Protein AF-T0ZJI6-F1 (afdb_monomer)

Solvent-accessible surface area (backbone atoms only — not comparable to full-atom values): 5044 Å² total; per-residue (Å²): 131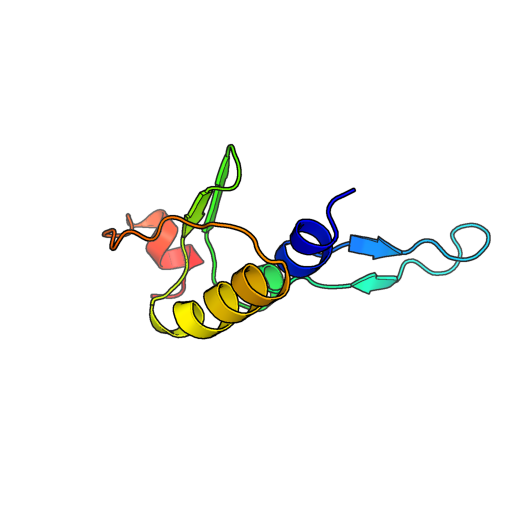,65,68,61,56,39,50,43,66,23,44,77,46,80,53,73,94,76,76,46,82,50,72,44,81,7,56,52,77,75,43,52,45,49,80,53,75,96,82,44,69,47,66,48,79,92,52,44,62,64,53,50,53,56,39,52,75,69,73,50,90,80,87,85,79,92,78,84,73,54,81,68,51,28,62,54,49,71,102

Organism: NCBI:txid410659

Foldseek 3Di:
DDPLCCQAAWDWDQDPPNPDTDTDGHPCNVAQKDDDPPGDIDGDPVCVVVSVVSCVVSVHDDDDDDDDDDPVSCVSNVD

Mean predicted aligned error: 6.39 Å

Radius of gyration: 14.51 Å; Cα contacts (8 Å, |Δi|>4): 76; chains: 1; bounding box: 46×22×28 Å

Sequence (79 aa):
MNSLFRKLYGYDTHSNYNQYNKRKKGLLEEIPSVRYEKGIIMIRETDLEKVNSLISEYGADCRIWKVIPGKEEMKLLKL

Secondary structure (DSSP, 8-state):
--HHHHHHHEEEEEETTTTEEEEEEPHHHHS-EEE-GGG-EEE-GGGHHHHHHHHHHTT-----------HHHHHHHT-

pLDDT: mean 84.04, std 10.88, range [47.47, 93.31]

Nearest PDB structures (foldseek):
  3fry-assembly1_B  TM=5.049E-01  e=4.294E+00  Archaeoglo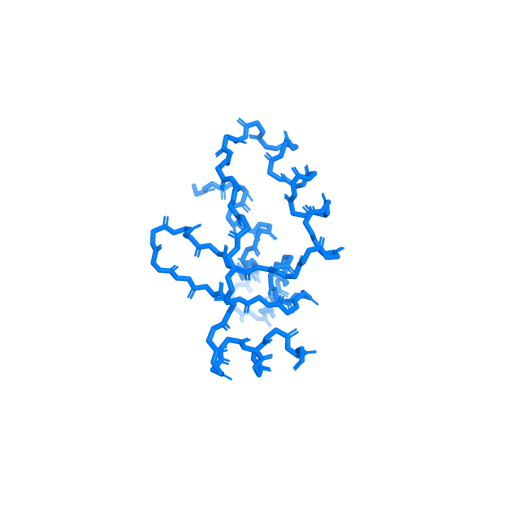bus fulgidus

Structure (mmCIF, N/CA/C/O backbone):
data_AF-T0ZJI6-F1
#
_entry.id   AF-T0ZJI6-F1
#
loop_
_atom_site.group_PDB
_atom_site.id
_atom_site.type_symbol
_atom_site.label_atom_id
_atom_site.label_alt_id
_atom_site.label_comp_id
_atom_site.label_asym_id
_atom_site.label_entity_id
_atom_site.label_seq_id
_atom_site.pdbx_PDB_ins_code
_atom_site.Cartn_x
_atom_site.Cartn_y
_atom_site.Cartn_z
_atom_site.occupancy
_atom_site.B_iso_or_equiv
_atom_site.auth_seq_id
_atom_site.auth_comp_id
_atom_site.auth_asym_id
_atom_site.auth_atom_id
_atom_site.pdbx_PDB_model_nu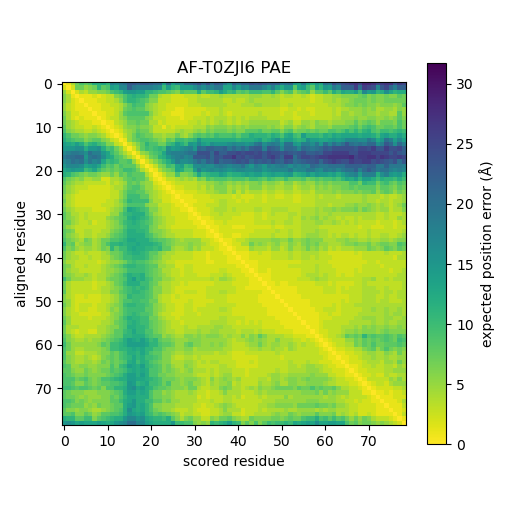m
ATOM 1 N N . MET A 1 1 ? 17.225 -7.864 -8.260 1.00 47.47 1 MET A N 1
ATOM 2 C CA . MET A 1 1 ? 16.235 -7.586 -7.192 1.00 47.47 1 MET A CA 1
ATOM 3 C C . MET A 1 1 ? 15.566 -6.257 -7.527 1.00 47.47 1 MET A C 1
ATOM 5 O O . MET A 1 1 ? 16.266 -5.252 -7.515 1.00 47.47 1 MET A O 1
ATOM 9 N N . ASN A 1 2 ? 14.287 -6.254 -7.921 1.00 66.19 2 ASN A N 1
ATOM 10 C CA . ASN A 1 2 ? 13.601 -5.072 -8.473 1.00 66.19 2 ASN A CA 1
ATOM 11 C C . ASN A 1 2 ? 13.690 -3.862 -7.528 1.00 66.19 2 ASN A C 1
ATOM 13 O O . ASN A 1 2 ? 13.280 -3.932 -6.367 1.00 66.19 2 ASN A O 1
ATOM 17 N N . SER A 1 3 ? 14.232 -2.757 -8.036 1.00 82.62 3 SER A N 1
ATOM 18 C CA . SER A 1 3 ? 14.434 -1.492 -7.319 1.00 82.62 3 SER A CA 1
ATOM 19 C C . SER A 1 3 ? 13.126 -0.909 -6.762 1.00 82.62 3 SER A C 1
ATOM 21 O O . SER A 1 3 ? 13.129 -0.374 -5.652 1.00 82.62 3 SER A O 1
ATOM 23 N N . LEU A 1 4 ? 12.003 -1.137 -7.452 1.00 85.06 4 LEU A N 1
ATOM 24 C CA . LEU A 1 4 ? 10.657 -0.775 -7.001 1.00 85.06 4 LEU A CA 1
ATOM 25 C C . LEU A 1 4 ? 10.292 -1.417 -5.654 1.00 85.06 4 LEU A C 1
ATOM 27 O O . LEU A 1 4 ? 9.908 -0.711 -4.726 1.00 85.06 4 LEU A O 1
ATOM 31 N N . PHE A 1 5 ? 10.459 -2.737 -5.493 1.00 85.06 5 PHE A N 1
ATOM 32 C CA . PHE A 1 5 ? 10.087 -3.416 -4.241 1.00 85.06 5 PHE A CA 1
ATOM 33 C C . PHE A 1 5 ? 10.930 -2.948 -3.056 1.00 85.06 5 PHE A C 1
ATOM 35 O O . PHE A 1 5 ? 10.417 -2.856 -1.946 1.00 85.06 5 PHE A O 1
ATOM 42 N N . ARG A 1 6 ? 12.198 -2.583 -3.281 1.00 87.25 6 ARG A N 1
ATOM 43 C CA . ARG A 1 6 ? 13.048 -1.999 -2.231 1.00 87.25 6 ARG A CA 1
ATOM 44 C C . ARG A 1 6 ? 12.533 -0.640 -1.762 1.00 87.25 6 ARG A C 1
ATOM 46 O O . ARG A 1 6 ? 12.599 -0.348 -0.575 1.00 87.25 6 ARG A O 1
ATOM 53 N N . LYS A 1 7 ? 12.016 0.191 -2.669 1.00 87.75 7 LYS A N 1
ATOM 54 C CA . LYS A 1 7 ? 11.399 1.481 -2.322 1.00 87.75 7 LYS A CA 1
ATOM 55 C C . LYS A 1 7 ? 10.006 1.326 -1.718 1.00 87.75 7 LYS A C 1
ATOM 57 O O . LYS A 1 7 ? 9.659 2.064 -0.804 1.00 87.75 7 LYS A O 1
ATOM 62 N N . LEU A 1 8 ? 9.229 0.360 -2.196 1.00 87.94 8 LEU A N 1
ATOM 63 C CA . LEU A 1 8 ? 7.868 0.108 -1.733 1.00 87.94 8 LEU A CA 1
ATOM 64 C C . LEU A 1 8 ? 7.860 -0.529 -0.333 1.00 87.94 8 LEU A C 1
ATOM 66 O O . LEU A 1 8 ? 7.103 -0.108 0.536 1.00 87.94 8 LEU A O 1
ATOM 70 N N . TYR A 1 9 ? 8.718 -1.526 -0.107 1.00 87.75 9 TYR A N 1
ATOM 71 C CA . TYR A 1 9 ? 8.730 -2.353 1.104 1.00 87.75 9 TYR A CA 1
ATOM 72 C C . TYR A 1 9 ? 9.872 -2.038 2.065 1.00 87.75 9 TYR A C 1
ATOM 74 O O . TYR A 1 9 ? 9.812 -2.453 3.215 1.00 87.75 9 TYR A O 1
ATOM 82 N N . GLY A 1 10 ? 10.892 -1.320 1.604 1.00 86.88 10 GLY A N 1
ATOM 83 C CA . GLY A 1 10 ? 12.117 -1.098 2.354 1.00 86.88 10 GLY A CA 1
ATOM 84 C C . GLY A 1 10 ? 13.157 -2.169 2.058 1.00 86.88 10 GLY A C 1
ATOM 85 O O . GLY A 1 10 ? 12.892 -3.189 1.414 1.00 86.88 10 GLY A O 1
ATOM 86 N N . TYR A 1 11 ? 14.382 -1.908 2.497 1.00 86.12 11 TYR A N 1
ATOM 87 C CA . TYR A 1 11 ? 15.476 -2.861 2.393 1.00 86.12 11 TYR A CA 1
ATOM 88 C C . TYR A 1 11 ? 16.531 -2.600 3.460 1.00 86.12 11 TYR A C 1
ATOM 90 O O . TYR A 1 11 ? 16.797 -1.457 3.848 1.00 86.12 11 TYR A O 1
ATOM 98 N N . ASP A 1 12 ? 17.162 -3.681 3.897 1.00 81.00 12 ASP A N 1
ATOM 99 C CA . ASP A 1 12 ? 18.311 -3.618 4.783 1.00 81.00 12 ASP A CA 1
ATOM 100 C C . ASP A 1 12 ? 19.579 -3.444 3.947 1.00 81.00 12 ASP A C 1
ATOM 102 O O . ASP A 1 12 ? 19.770 -4.089 2.911 1.00 81.00 12 ASP A O 1
ATOM 106 N N . THR A 1 13 ? 20.431 -2.511 4.368 1.00 73.88 13 THR A N 1
ATOM 107 C CA . THR A 1 13 ? 21.755 -2.325 3.772 1.00 73.88 13 THR A CA 1
ATOM 108 C C . THR A 1 13 ? 22.794 -2.821 4.762 1.00 73.88 13 THR A C 1
ATOM 110 O O . THR A 1 13 ? 22.852 -2.325 5.888 1.00 73.88 13 THR A O 1
ATOM 113 N N . HIS A 1 14 ? 23.614 -3.777 4.329 1.00 67.19 14 HIS A N 1
ATOM 114 C CA . HIS A 1 14 ? 24.762 -4.260 5.085 1.00 67.19 14 HIS A CA 1
ATOM 115 C C . HIS A 1 14 ? 26.026 -3.643 4.488 1.00 67.19 14 HIS A C 1
ATOM 117 O O . HIS A 1 14 ? 26.354 -3.895 3.329 1.00 67.19 14 HIS A O 1
ATOM 123 N N . SER A 1 15 ? 26.731 -2.837 5.278 1.00 57.81 15 SER A N 1
ATOM 124 C CA . SER A 1 15 ? 28.013 -2.237 4.898 1.00 57.81 15 SER A CA 1
ATOM 125 C C . SER A 1 15 ? 29.063 -2.614 5.943 1.00 57.81 15 SER A C 1
ATOM 127 O O . SER A 1 15 ? 28.806 -2.431 7.128 1.00 57.81 15 SER A O 1
ATOM 129 N N . ASN A 1 16 ? 30.214 -3.137 5.495 1.00 52.81 16 ASN A N 1
ATOM 130 C CA . ASN A 1 16 ? 31.372 -3.596 6.284 1.00 52.81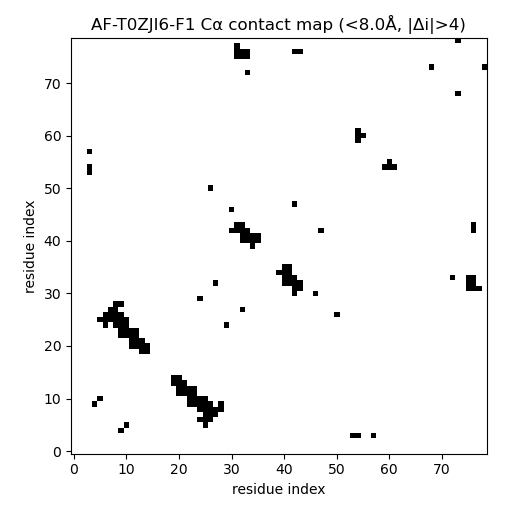 16 ASN A CA 1
ATOM 131 C C . ASN A 1 16 ? 31.052 -4.483 7.504 1.00 52.81 16 ASN A C 1
ATOM 133 O O . ASN A 1 16 ? 30.664 -3.999 8.564 1.00 52.81 16 ASN A O 1
ATOM 137 N N . TYR A 1 17 ? 31.302 -5.792 7.370 1.00 60.69 17 TYR A N 1
ATOM 138 C CA . TYR A 1 17 ? 31.398 -6.733 8.500 1.00 60.69 17 TYR A CA 1
ATOM 139 C C . TYR A 1 17 ? 30.239 -6.655 9.519 1.00 60.69 17 TYR A C 1
ATOM 141 O O . TYR A 1 17 ? 30.431 -6.834 10.717 1.00 60.69 17 TYR A O 1
ATOM 149 N N . ASN A 1 18 ? 29.015 -6.403 9.038 1.00 57.16 18 ASN A N 1
ATOM 150 C CA . ASN A 1 18 ? 27.783 -6.425 9.836 1.00 57.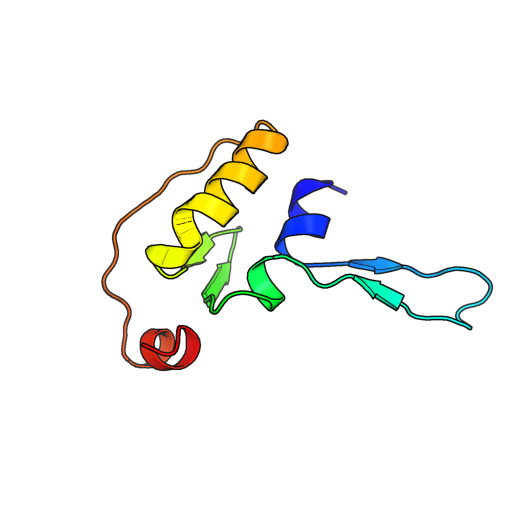16 18 ASN A CA 1
ATOM 151 C C . ASN A 1 18 ? 27.729 -5.410 11.001 1.00 57.16 18 ASN A C 1
ATOM 153 O O . ASN A 1 18 ? 26.891 -5.542 11.890 1.00 57.16 18 ASN A O 1
ATOM 157 N N . GLN A 1 19 ? 28.609 -4.401 11.008 1.00 55.72 19 GLN A N 1
ATOM 158 C CA . GLN A 1 19 ? 28.748 -3.479 12.142 1.00 55.72 19 GLN A CA 1
ATOM 159 C C . GLN A 1 19 ? 27.700 -2.352 12.130 1.00 55.72 19 GLN A C 1
ATOM 161 O O . GLN A 1 19 ? 27.413 -1.761 13.168 1.00 55.72 19 GLN A O 1
ATOM 166 N N . TYR A 1 20 ? 27.079 -2.088 10.973 1.00 55.50 20 TYR A N 1
ATOM 167 C CA . TYR A 1 20 ? 26.046 -1.063 10.815 1.00 55.50 20 TYR A CA 1
ATOM 168 C C . TYR A 1 20 ? 24.870 -1.582 9.984 1.00 55.50 20 TYR A C 1
ATOM 170 O O . TYR A 1 20 ? 24.888 -1.535 8.755 1.00 55.50 20 TYR A O 1
ATOM 178 N N . ASN A 1 21 ? 23.814 -2.028 10.665 1.00 59.03 21 ASN A N 1
ATOM 179 C CA . ASN A 1 21 ? 22.537 -2.345 10.029 1.00 59.03 21 ASN A CA 1
ATOM 180 C C . ASN A 1 21 ? 21.715 -1.058 9.910 1.00 59.03 21 ASN A C 1
ATOM 182 O O . ASN A 1 21 ? 21.115 -0.600 10.883 1.00 59.03 21 ASN A O 1
ATOM 186 N N . LYS A 1 22 ? 21.692 -0.450 8.720 1.00 70.25 22 LYS A N 1
ATOM 187 C CA . LYS A 1 22 ? 20.770 0.654 8.420 1.00 70.25 22 LYS A CA 1
ATOM 188 C C . LYS A 1 22 ? 19.619 0.128 7.571 1.00 70.25 2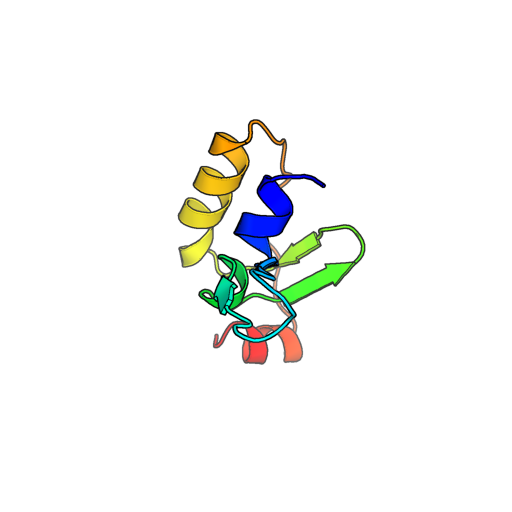2 LYS A C 1
ATOM 190 O O . LYS A 1 22 ? 19.790 -0.143 6.381 1.00 70.25 22 LYS A O 1
ATOM 195 N N . ARG A 1 23 ? 18.439 0.018 8.186 1.00 78.25 23 ARG A N 1
ATOM 196 C CA . ARG A 1 23 ? 17.192 -0.268 7.475 1.00 78.25 23 ARG A CA 1
ATOM 197 C C . ARG A 1 23 ? 16.689 1.000 6.802 1.00 78.25 23 ARG A C 1
ATOM 199 O O . ARG A 1 23 ? 16.413 1.995 7.474 1.00 78.25 23 ARG A O 1
ATOM 206 N N . LYS A 1 24 ? 16.555 0.973 5.476 1.00 84.00 24 LYS A N 1
ATOM 207 C CA . LYS A 1 24 ? 15.785 1.992 4.761 1.00 84.00 24 LYS A CA 1
ATOM 208 C C . LYS A 1 24 ? 14.324 1.569 4.754 1.00 84.00 24 LYS A C 1
ATOM 210 O O . LYS A 1 24 ? 13.990 0.544 4.162 1.00 84.00 24 LYS A O 1
ATOM 215 N N . LYS A 1 25 ? 13.478 2.375 5.399 1.00 86.12 25 LYS A N 1
ATOM 216 C CA . LYS A 1 25 ? 12.022 2.211 5.367 1.00 86.12 25 LYS A CA 1
ATOM 217 C C . LYS A 1 25 ? 11.509 2.359 3.937 1.00 86.12 25 LYS A C 1
ATOM 219 O O . LYS A 1 25 ? 12.025 3.178 3.173 1.00 86.12 25 LYS A O 1
ATOM 224 N N . GLY A 1 26 ? 10.533 1.532 3.583 1.00 88.50 26 GLY A N 1
ATOM 225 C CA . GLY A 1 26 ? 9.790 1.665 2.335 1.00 88.50 26 GLY A CA 1
ATOM 226 C C . GLY A 1 26 ? 8.550 2.524 2.511 1.00 88.50 26 GLY A C 1
ATOM 227 O O . GLY A 1 26 ? 8.081 2.710 3.631 1.00 88.50 26 GLY A O 1
ATOM 228 N N . LEU A 1 27 ? 7.976 2.969 1.396 1.00 89.75 27 LEU A N 1
ATOM 229 C CA . LEU A 1 27 ? 6.780 3.811 1.388 1.00 89.75 27 LEU A CA 1
ATOM 230 C C . LEU A 1 27 ? 5.626 3.196 2.200 1.00 89.75 27 LEU A C 1
ATOM 232 O O . LEU A 1 27 ? 4.973 3.897 2.966 1.00 89.75 2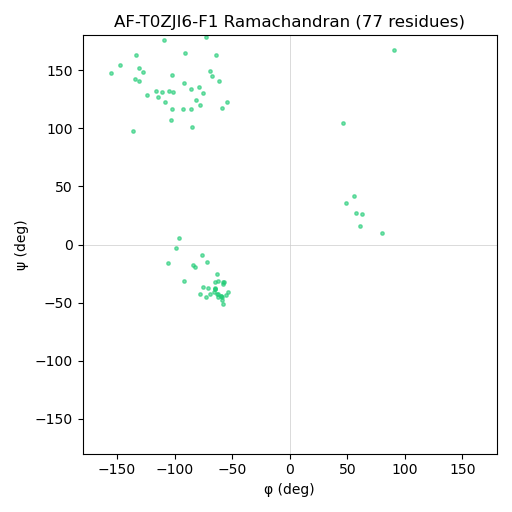7 LEU A O 1
ATOM 236 N N . LEU A 1 28 ? 5.411 1.879 2.095 1.00 90.00 28 LEU A N 1
ATOM 237 C CA . LEU A 1 28 ? 4.340 1.177 2.816 1.00 90.00 28 LEU A CA 1
ATOM 238 C C . LEU A 1 28 ? 4.577 1.036 4.326 1.00 90.00 28 LEU A C 1
ATOM 240 O O . LEU A 1 28 ? 3.640 0.708 5.045 1.00 90.00 28 LEU A O 1
ATOM 244 N N . GLU A 1 29 ? 5.803 1.255 4.811 1.00 87.62 29 GLU A N 1
ATOM 245 C CA . GLU A 1 29 ? 6.079 1.349 6.253 1.00 87.62 29 GLU A CA 1
ATOM 246 C C . GLU A 1 29 ? 5.802 2.766 6.793 1.00 87.62 29 GLU A C 1
ATOM 248 O O . GLU A 1 29 ? 5.672 2.953 8.003 1.00 87.62 29 GLU A O 1
ATOM 253 N N . GLU A 1 30 ? 5.722 3.769 5.913 1.00 88.56 30 GLU A N 1
ATOM 254 C CA . GLU A 1 30 ? 5.440 5.164 6.269 1.00 88.56 30 GLU A CA 1
ATOM 255 C C . GLU A 1 30 ? 3.943 5.489 6.206 1.00 88.56 30 GLU A C 1
ATOM 257 O O . GLU A 1 30 ? 3.457 6.307 6.991 1.00 88.56 30 GLU A O 1
ATOM 262 N N . ILE A 1 31 ? 3.202 4.833 5.307 1.00 89.75 31 ILE A N 1
ATOM 263 C CA . ILE A 1 31 ? 1.749 4.987 5.178 1.00 89.75 31 ILE A CA 1
ATOM 264 C C . ILE A 1 31 ? 0.996 3.805 5.808 1.00 89.75 31 ILE A C 1
ATOM 266 O O . ILE A 1 31 ? 1.456 2.665 5.723 1.00 89.75 31 ILE A O 1
ATOM 270 N N . PRO A 1 32 ? -0.192 4.025 6.401 1.00 90.56 32 PRO A N 1
ATOM 271 C CA . PRO A 1 32 ? -1.086 2.936 6.777 1.00 90.56 32 PRO A CA 1
ATOM 272 C C . PRO A 1 32 ? -1.467 2.116 5.542 1.00 90.56 32 PRO A C 1
ATOM 274 O O . PRO A 1 32 ? -2.068 2.631 4.596 1.00 90.56 32 PRO A O 1
ATOM 277 N N . SER A 1 33 ? -1.092 0.842 5.544 1.00 91.06 33 SER A N 1
ATOM 278 C CA . SER A 1 33 ? -1.346 -0.072 4.437 1.00 91.06 33 SER A CA 1
ATOM 279 C C . SER A 1 33 ? -1.569 -1.495 4.938 1.00 91.06 33 SER A C 1
ATOM 281 O O . SER A 1 33 ? -1.088 -1.884 6.003 1.00 91.06 33 SER A O 1
ATOM 283 N N . VAL A 1 34 ? -2.299 -2.277 4.149 1.00 90.88 34 VAL A N 1
ATOM 284 C CA . VAL A 1 34 ? -2.480 -3.717 4.344 1.00 90.88 34 VAL A CA 1
ATOM 285 C C . VAL A 1 34 ? -1.819 -4.422 3.171 1.00 90.88 34 VAL A C 1
ATOM 287 O O . VAL A 1 34 ? -2.089 -4.103 2.011 1.00 90.88 34 VAL A O 1
ATOM 290 N N . ARG A 1 35 ? -0.928 -5.372 3.461 1.00 89.88 35 ARG A N 1
ATOM 291 C CA . ARG A 1 35 ? -0.255 -6.168 2.435 1.00 89.88 35 ARG A CA 1
ATOM 292 C C . ARG A 1 35 ? -0.907 -7.538 2.330 1.00 89.88 35 ARG A C 1
ATOM 294 O O . ARG A 1 35 ? -1.046 -8.235 3.328 1.00 89.88 35 ARG A O 1
ATOM 301 N N . TYR A 1 36 ? -1.202 -7.926 1.100 1.00 88.50 36 TYR A N 1
ATOM 302 C CA . TYR A 1 36 ? -1.643 -9.260 0.734 1.00 88.50 36 TYR A CA 1
ATOM 303 C C . TYR A 1 36 ? -0.545 -9.987 -0.047 1.00 88.50 36 TYR A C 1
ATOM 305 O O . TYR A 1 36 ? 0.517 -9.438 -0.363 1.00 88.50 36 TYR A O 1
ATOM 313 N N . GLU A 1 37 ? -0.798 -11.249 -0.369 1.00 85.69 37 GLU A N 1
ATOM 314 C CA . GLU A 1 37 ? 0.100 -12.026 -1.212 1.00 85.69 37 GLU A CA 1
ATOM 315 C C . GLU A 1 37 ? 0.209 -11.455 -2.635 1.00 85.69 37 GLU A C 1
ATOM 317 O O . GLU A 1 37 ? -0.617 -10.666 -3.100 1.00 85.69 37 GLU A O 1
ATOM 322 N N . LYS A 1 38 ? 1.254 -11.886 -3.352 1.00 84.56 38 LYS A N 1
ATOM 323 C CA . LYS A 1 38 ? 1.453 -11.608 -4.787 1.00 84.56 38 LYS A CA 1
ATOM 324 C C . LYS A 1 38 ? 1.489 -10.114 -5.154 1.00 84.56 38 LYS A C 1
ATOM 326 O O . LYS A 1 38 ? 1.191 -9.750 -6.286 1.00 84.56 38 LYS A O 1
ATOM 331 N N . GLY A 1 39 ? 1.892 -9.253 -4.218 1.00 83.44 39 GLY A N 1
ATOM 332 C CA . GLY A 1 39 ? 2.054 -7.817 -4.467 1.00 83.44 39 GLY A CA 1
ATOM 333 C C . GLY A 1 39 ? 0.751 -7.018 -4.436 1.00 83.44 39 GLY A C 1
ATOM 334 O O . GLY A 1 39 ? 0.766 -5.841 -4.784 1.00 83.44 39 GLY A O 1
ATOM 335 N N . ILE A 1 40 ? -0.354 -7.625 -3.995 1.00 89.56 40 ILE A N 1
ATOM 336 C CA . ILE A 1 40 ? -1.604 -6.907 -3.756 1.00 89.56 40 ILE A CA 1
ATOM 337 C C . ILE A 1 40 ? -1.458 -6.105 -2.461 1.00 89.56 40 ILE A C 1
ATOM 339 O O . ILE A 1 40 ? -1.022 -6.616 -1.427 1.00 89.56 40 ILE A O 1
ATOM 343 N N . ILE A 1 41 ? -1.813 -4.827 -2.520 1.00 92.00 41 ILE A N 1
ATOM 344 C CA . ILE A 1 41 ? -1.762 -3.916 -1.381 1.00 92.00 41 ILE A CA 1
ATOM 345 C C . ILE A 1 41 ? -3.053 -3.113 -1.321 1.00 92.00 41 ILE A C 1
ATOM 347 O O . ILE A 1 41 ? -3.602 -2.720 -2.348 1.00 92.00 41 ILE A O 1
ATOM 351 N N . MET A 1 42 ? -3.527 -2.869 -0.108 1.00 92.50 42 MET A N 1
ATOM 352 C CA . MET A 1 42 ? -4.618 -1.946 0.161 1.00 92.50 42 MET A CA 1
ATOM 353 C C . MET A 1 42 ? -4.051 -0.747 0.907 1.00 92.50 42 MET A C 1
ATOM 355 O O . MET A 1 42 ? -3.295 -0.885 1.869 1.00 92.50 42 MET A O 1
ATOM 359 N N . ILE A 1 43 ? -4.408 0.434 0.430 1.00 93.31 43 ILE A N 1
ATOM 360 C CA . ILE A 1 43 ? -3.962 1.722 0.950 1.00 93.31 43 ILE A CA 1
ATOM 361 C C . ILE A 1 43 ? -5.178 2.628 1.090 1.00 93.31 43 ILE A C 1
ATOM 363 O O . ILE A 1 43 ? -6.223 2.380 0.485 1.00 93.31 43 ILE A O 1
ATOM 367 N N . ARG A 1 44 ? -5.040 3.700 1.866 1.00 92.62 44 ARG A N 1
ATOM 368 C CA . ARG A 1 44 ? -6.056 4.752 1.893 1.00 92.62 44 ARG A CA 1
ATOM 369 C C . ARG A 1 44 ? -6.063 5.515 0.575 1.00 92.62 44 ARG A C 1
ATOM 371 O O . ARG A 1 44 ? -5.017 5.717 -0.039 1.00 92.62 44 ARG A O 1
ATOM 378 N N . GLU A 1 45 ? -7.232 6.018 0.193 1.00 90.44 45 GLU A N 1
ATOM 379 C CA . GLU A 1 45 ? -7.392 6.841 -1.013 1.00 90.44 45 GLU A CA 1
ATOM 380 C C . GLU A 1 45 ? -6.498 8.093 -0.975 1.00 90.44 45 GLU A C 1
ATOM 382 O O . GLU A 1 45 ? -5.921 8.468 -1.989 1.00 90.44 45 GLU A O 1
ATOM 387 N N . THR A 1 46 ? -6.270 8.667 0.212 1.00 91.00 46 THR A N 1
ATOM 388 C CA . THR A 1 46 ? -5.368 9.816 0.423 1.00 91.00 46 THR A CA 1
ATOM 389 C C . THR A 1 46 ? -3.904 9.534 0.087 1.00 91.00 46 THR A C 1
ATOM 391 O O . THR A 1 46 ? -3.147 10.459 -0.184 1.00 91.00 46 THR A O 1
ATOM 394 N N . ASP A 1 47 ? -3.482 8.270 0.150 1.00 91.62 47 ASP A N 1
ATOM 395 C CA . ASP A 1 47 ? -2.101 7.854 -0.107 1.00 91.62 47 ASP A CA 1
ATOM 396 C C . ASP A 1 47 ? -1.921 7.308 -1.541 1.00 91.62 47 ASP A C 1
ATOM 398 O O . ASP A 1 47 ? -0.798 6.999 -1.949 1.00 91.62 47 ASP A O 1
ATOM 402 N N . LEU A 1 48 ? -3.006 7.229 -2.327 1.00 91.06 48 LEU A N 1
ATOM 403 C CA . LEU A 1 48 ? -3.012 6.680 -3.686 1.00 91.06 48 LEU A CA 1
ATOM 404 C C . LEU A 1 48 ? -2.061 7.423 -4.621 1.00 91.06 48 LEU A C 1
ATOM 406 O O . LEU A 1 48 ? -1.303 6.784 -5.347 1.00 91.06 48 LEU A O 1
ATOM 410 N N . GLU A 1 49 ? -2.075 8.755 -4.586 1.00 91.31 49 GLU A N 1
ATOM 411 C CA . GLU A 1 49 ? -1.238 9.584 -5.455 1.00 91.31 49 GLU A CA 1
ATOM 412 C C . GLU A 1 49 ? 0.250 9.279 -5.246 1.00 91.31 49 GLU A C 1
ATOM 414 O O . GLU A 1 49 ? 0.960 8.982 -6.203 1.00 91.31 49 GLU A O 1
ATOM 419 N N . LYS A 1 50 ? 0.703 9.216 -3.987 1.00 91.06 50 LYS A N 1
ATOM 420 C CA . LYS A 1 50 ? 2.101 8.903 -3.642 1.00 91.06 50 LYS A CA 1
ATOM 421 C C . LYS A 1 50 ? 2.531 7.532 -4.157 1.00 91.06 50 LYS A C 1
ATOM 423 O O . LYS A 1 50 ? 3.634 7.385 -4.684 1.00 91.06 50 LYS A O 1
ATOM 428 N N . VAL A 1 51 ? 1.677 6.523 -3.983 1.00 90.88 51 VAL A N 1
ATOM 429 C CA . VAL A 1 51 ? 1.971 5.154 -4.425 1.00 90.88 51 VAL A CA 1
ATOM 430 C C . VAL A 1 51 ? 1.980 5.075 -5.950 1.00 90.88 51 VAL A C 1
ATOM 432 O O . VAL A 1 51 ? 2.893 4.478 -6.517 1.00 90.88 51 VAL A O 1
ATOM 435 N N . ASN A 1 52 ? 1.022 5.718 -6.618 1.00 90.81 52 ASN A N 1
ATOM 436 C CA . ASN A 1 52 ? 0.937 5.727 -8.074 1.00 90.81 52 ASN A CA 1
ATOM 437 C C . ASN A 1 52 ? 2.126 6.457 -8.717 1.00 90.81 52 ASN A C 1
ATOM 439 O O . ASN A 1 52 ? 2.692 5.960 -9.690 1.00 90.81 52 ASN A O 1
ATOM 443 N N . SER A 1 53 ? 2.560 7.588 -8.149 1.00 91.19 53 SER A N 1
ATOM 444 C CA . SER A 1 53 ? 3.768 8.296 -8.591 1.00 91.19 53 SER A CA 1
ATOM 445 C C . SER A 1 53 ? 5.012 7.419 -8.469 1.00 91.19 53 SER A C 1
ATOM 447 O O . SER A 1 53 ? 5.786 7.339 -9.420 1.00 91.19 53 SER A O 1
ATOM 449 N N . LEU A 1 54 ? 5.178 6.705 -7.345 1.00 90.56 54 LEU A N 1
ATOM 450 C CA . LEU A 1 54 ? 6.293 5.773 -7.172 1.00 90.56 54 LEU A CA 1
ATOM 451 C C . LEU A 1 54 ? 6.232 4.634 -8.196 1.00 90.56 54 LEU A C 1
ATOM 453 O O . LEU A 1 54 ? 7.245 4.297 -8.782 1.00 90.56 54 LEU A O 1
ATOM 457 N N . ILE A 1 55 ? 5.073 4.023 -8.428 1.00 89.75 55 ILE A N 1
ATOM 458 C CA . ILE A 1 55 ? 4.943 2.928 -9.403 1.00 89.75 55 ILE A CA 1
ATOM 459 C C . ILE A 1 55 ? 5.270 3.419 -10.825 1.00 89.75 55 ILE A C 1
ATOM 461 O O . ILE A 1 55 ? 6.022 2.760 -11.548 1.00 89.75 55 ILE A O 1
ATOM 465 N N . SER A 1 56 ? 4.771 4.606 -11.182 1.00 88.88 56 SER A N 1
ATOM 466 C CA . SER A 1 56 ? 4.988 5.239 -12.488 1.00 88.88 56 SER A CA 1
ATOM 467 C C . SER A 1 56 ? 6.457 5.604 -12.727 1.00 88.88 56 SER A C 1
ATOM 469 O O . SER A 1 56 ? 6.951 5.417 -13.835 1.00 88.88 56 SER A O 1
ATOM 471 N N . GLU A 1 57 ? 7.186 6.055 -11.696 1.00 90.69 57 GLU A N 1
ATOM 472 C CA . GLU A 1 57 ? 8.632 6.347 -11.767 1.00 90.69 57 GLU A CA 1
ATOM 473 C C . GLU A 1 57 ? 9.449 5.127 -12.228 1.00 90.69 57 GLU A C 1
ATOM 475 O O . GLU A 1 57 ? 10.451 5.269 -12.925 1.00 90.69 57 GLU A O 1
ATOM 480 N N . TYR A 1 58 ? 9.003 3.919 -11.877 1.00 88.69 58 TYR A N 1
ATOM 481 C CA . TYR A 1 58 ? 9.670 2.666 -12.240 1.00 88.69 58 TYR A CA 1
ATOM 482 C C . TYR A 1 58 ? 9.075 2.013 -13.497 1.00 88.69 58 TYR A C 1
ATOM 484 O O . TYR A 1 58 ? 9.476 0.899 -13.835 1.00 88.69 58 TYR A O 1
ATOM 492 N N . GLY A 1 59 ? 8.135 2.677 -14.185 1.00 87.31 59 GLY A N 1
ATOM 493 C CA . GLY A 1 59 ? 7.504 2.179 -15.411 1.00 87.31 59 GLY A CA 1
ATOM 494 C C . GLY A 1 59 ? 6.710 0.885 -15.220 1.00 87.31 59 GLY A C 1
ATOM 495 O O . GLY A 1 59 ? 6.611 0.087 -16.149 1.00 87.31 59 GLY A O 1
ATOM 496 N N . ALA A 1 60 ? 6.206 0.634 -14.010 1.00 86.75 60 ALA A N 1
ATOM 497 C CA . ALA A 1 60 ? 5.438 -0.564 -13.706 1.00 86.75 60 ALA A CA 1
ATOM 498 C C . ALA A 1 60 ? 3.938 -0.316 -13.901 1.00 86.75 60 ALA A C 1
ATOM 500 O O . ALA A 1 60 ? 3.407 0.708 -13.478 1.00 86.75 60 ALA A O 1
ATOM 501 N N . ASP A 1 61 ? 3.239 -1.286 -14.482 1.00 84.38 61 ASP A N 1
ATOM 502 C CA . ASP A 1 61 ? 1.782 -1.261 -14.544 1.00 84.38 61 ASP A CA 1
ATOM 503 C C . ASP A 1 61 ? 1.176 -1.700 -13.211 1.00 84.38 61 ASP A C 1
ATOM 505 O O . ASP A 1 61 ? 1.564 -2.716 -12.624 1.00 84.38 61 ASP A O 1
ATOM 509 N N . CYS A 1 62 ? 0.168 -0.963 -12.751 1.00 86.12 62 CYS A N 1
ATOM 510 C CA . CYS A 1 62 ? -0.653 -1.368 -11.622 1.00 86.12 62 CYS A CA 1
ATOM 511 C C . CYS A 1 62 ? -2.134 -1.315 -11.981 1.00 86.12 62 CYS A C 1
ATOM 513 O O . CYS A 1 62 ? -2.586 -0.512 -12.795 1.00 86.12 62 CYS A O 1
ATOM 515 N N . ARG A 1 63 ? -2.905 -2.206 -11.361 1.00 89.50 63 ARG A N 1
ATOM 516 C CA . ARG A 1 63 ? -4.363 -2.169 -11.417 1.00 89.50 63 ARG A CA 1
ATOM 517 C C . ARG A 1 63 ? -4.872 -1.639 -10.089 1.00 89.50 63 ARG A C 1
ATOM 519 O O . ARG A 1 63 ? -4.435 -2.094 -9.034 1.00 89.50 63 ARG A O 1
ATOM 526 N N . ILE A 1 64 ? -5.781 -0.675 -10.161 1.00 90.88 64 ILE A N 1
ATOM 527 C CA . ILE A 1 64 ? -6.334 0.015 -9.000 1.00 90.88 64 ILE A CA 1
ATOM 528 C C . ILE A 1 64 ? -7.824 -0.305 -8.932 1.00 90.88 64 ILE A C 1
ATOM 530 O O . ILE A 1 64 ? -8.538 -0.189 -9.927 1.00 90.88 64 ILE A O 1
ATOM 534 N N . TRP A 1 65 ? -8.293 -0.678 -7.744 1.00 91.12 65 TRP A N 1
ATOM 535 C CA . TRP A 1 65 ? -9.703 -0.925 -7.467 1.00 91.12 65 TRP A CA 1
ATOM 536 C C . TRP A 1 65 ? -10.111 -0.188 -6.198 1.00 91.12 65 TRP A C 1
ATOM 538 O O . TRP A 1 65 ? -9.364 -0.172 -5.220 1.00 91.12 65 TRP A O 1
ATOM 548 N N . LYS A 1 66 ? -11.316 0.389 -6.199 1.00 91.44 66 LYS A N 1
ATOM 549 C CA . LYS A 1 66 ? -11.950 0.853 -4.963 1.00 91.44 66 LYS A CA 1
ATOM 550 C C . LYS A 1 66 ? -12.601 -0.346 -4.285 1.00 91.44 66 LYS A C 1
ATOM 552 O O . LYS A 1 66 ? -13.402 -1.045 -4.900 1.00 91.44 66 LYS A O 1
ATOM 557 N N . VAL A 1 67 ? -12.232 -0.587 -3.034 1.00 90.19 67 VAL A N 1
ATOM 558 C CA . VAL A 1 67 ? -12.704 -1.718 -2.231 1.00 90.19 67 VAL A CA 1
ATOM 559 C C . VAL A 1 67 ? -13.171 -1.216 -0.873 1.00 90.19 67 VAL A C 1
ATOM 561 O O . VAL A 1 67 ? -12.696 -0.189 -0.391 1.00 90.19 67 VAL A O 1
ATOM 564 N N . ILE A 1 68 ? -14.110 -1.936 -0.265 1.00 90.06 68 ILE A N 1
ATOM 565 C CA . ILE A 1 68 ? -14.583 -1.646 1.088 1.00 90.06 68 ILE A CA 1
ATOM 566 C C . ILE A 1 68 ? -13.741 -2.495 2.050 1.00 90.06 68 ILE A C 1
ATOM 568 O O . ILE A 1 68 ? -13.790 -3.722 1.937 1.00 90.06 68 ILE A O 1
ATOM 572 N N . PRO A 1 69 ? -12.952 -1.888 2.956 1.00 89.81 69 PRO A N 1
ATOM 573 C CA . PRO A 1 69 ? -12.154 -2.640 3.918 1.00 89.81 69 PRO A CA 1
ATOM 574 C C . PRO A 1 69 ? -13.056 -3.359 4.927 1.00 89.81 69 PRO A C 1
ATOM 576 O O . PRO A 1 69 ? -14.094 -2.834 5.337 1.00 89.81 69 PRO A O 1
ATOM 579 N N . GLY A 1 70 ? -12.647 -4.550 5.359 1.00 91.19 70 GLY A N 1
ATOM 580 C CA . GLY A 1 70 ? -13.242 -5.214 6.511 1.00 91.19 70 GLY A CA 1
ATOM 581 C C . GLY A 1 70 ? -12.833 -4.556 7.834 1.00 91.19 70 GLY A C 1
ATOM 582 O O . GLY A 1 70 ? -12.066 -3.590 7.892 1.00 91.19 70 GLY A O 1
ATOM 583 N N . LYS A 1 71 ? -13.362 -5.085 8.945 1.00 89.25 71 LYS A N 1
ATOM 584 C CA . LYS A 1 71 ? -13.117 -4.535 10.294 1.00 89.25 71 LYS A CA 1
ATOM 585 C C . LYS A 1 71 ? -11.644 -4.593 10.709 1.00 89.25 71 LYS A C 1
ATOM 587 O O . LYS A 1 71 ? -11.203 -3.758 11.495 1.00 89.25 71 LYS A O 1
ATOM 592 N N . GLU A 1 72 ? -10.902 -5.592 10.241 1.00 88.88 72 GLU A N 1
ATOM 593 C CA . GLU A 1 72 ? -9.483 -5.751 10.567 1.00 88.88 72 GLU A CA 1
ATOM 594 C C . GLU A 1 72 ? -8.626 -4.787 9.748 1.00 88.88 72 GLU A C 1
ATOM 596 O O . GLU A 1 72 ? -7.764 -4.105 10.305 1.00 88.88 72 GLU A O 1
ATOM 601 N N . GLU A 1 73 ? -8.923 -4.639 8.456 1.00 89.00 73 GLU A N 1
ATOM 602 C CA . GLU A 1 73 ? -8.229 -3.686 7.597 1.00 89.00 73 GLU A CA 1
ATOM 603 C C . GLU A 1 73 ? -8.471 -2.242 8.030 1.00 89.00 73 GLU A C 1
ATOM 605 O O . GLU A 1 73 ? -7.528 -1.457 8.021 1.00 89.00 73 GLU A O 1
ATOM 610 N N . MET A 1 74 ? -9.682 -1.885 8.476 1.00 87.81 74 MET A N 1
ATOM 611 C CA . MET A 1 74 ? -9.964 -0.541 9.004 1.00 87.81 74 MET A CA 1
ATOM 612 C C . MET A 1 74 ? -9.023 -0.167 10.157 1.00 87.81 74 MET A C 1
ATOM 614 O O . MET A 1 74 ? -8.445 0.920 10.152 1.00 87.81 74 MET A O 1
ATOM 618 N N . LYS A 1 75 ? -8.772 -1.096 11.093 1.00 87.88 75 LYS A N 1
ATOM 619 C CA . LYS A 1 75 ? -7.825 -0.874 12.200 1.00 87.88 75 LYS A CA 1
ATOM 620 C C . LYS A 1 75 ? -6.401 -0.636 11.698 1.00 87.88 75 LYS A C 1
ATOM 622 O O . LYS A 1 75 ? -5.712 0.245 12.208 1.00 87.88 75 LYS A O 1
ATOM 627 N N . LEU A 1 76 ? -5.958 -1.408 10.705 1.00 86.25 76 LEU A N 1
ATOM 628 C CA . LEU A 1 76 ? -4.615 -1.293 10.126 1.00 86.25 76 LEU A CA 1
ATOM 629 C C . LEU A 1 76 ? -4.445 -0.012 9.299 1.00 86.25 76 LEU A C 1
ATOM 631 O O 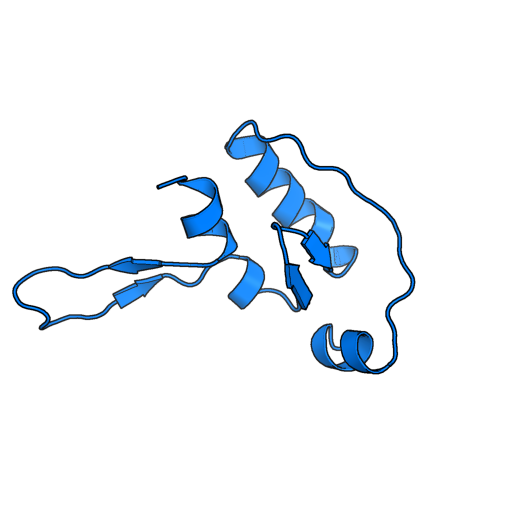. LEU A 1 76 ? -3.398 0.633 9.358 1.00 86.25 76 LEU A O 1
ATOM 635 N N . LEU A 1 77 ? -5.489 0.385 8.572 1.00 86.12 77 LEU A N 1
ATOM 636 C CA . LEU A 1 77 ? -5.542 1.625 7.80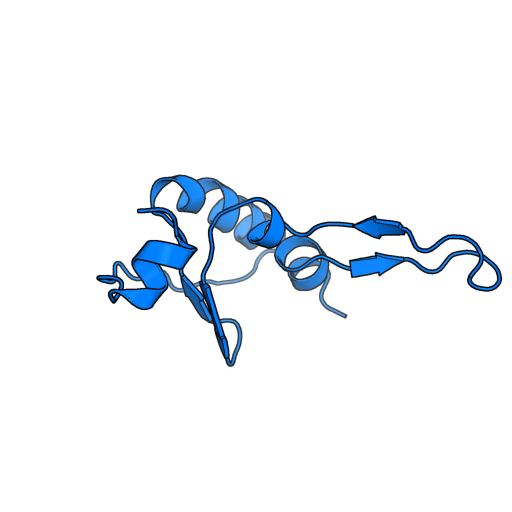1 1.00 86.12 77 LEU A CA 1
ATOM 637 C C . LEU A 1 77 ? -5.753 2.861 8.686 1.00 86.12 77 LEU A C 1
ATOM 639 O O . LEU A 1 77 ? -5.589 3.979 8.199 1.00 86.12 77 LEU A O 1
ATOM 643 N N . LYS A 1 78 ? -6.044 2.671 9.980 1.00 83.88 78 LYS A N 1
ATOM 644 C CA . LYS A 1 78 ? -6.353 3.738 10.945 1.00 83.88 78 LYS A CA 1
ATOM 645 C C . LYS A 1 78 ? -7.529 4.604 10.470 1.00 83.88 78 LYS A C 1
ATOM 647 O O . LYS A 1 78 ? -7.451 5.832 10.535 1.00 83.88 78 LYS A O 1
ATOM 652 N N . LEU A 1 79 ? -8.550 3.941 9.926 1.00 75.12 79 LEU A N 1
ATOM 653 C CA . LEU A 1 79 ? -9.830 4.520 9.511 1.00 75.12 79 LEU A CA 1
ATOM 654 C C . LEU A 1 79 ? -10.872 4.403 10.626 1.00 75.12 79 LEU A C 1
ATOM 656 O O . LEU A 1 79 ? -10.768 3.448 11.432 1.00 75.12 79 LEU A O 1
#